Protein AF-A0A955B9D0-F1 (afdb_monomer_lite)

Sequence (164 aa):
MKESNNLQPKCGYHRLAAVRRRERVSLQCVAKRLGISVREAACQEDPSSNVSLSTIYEWQKVLDVPVSELLVEPNEALAESVQTRAQLVRVMKTAMLLRQRCRQSSVERLAENLFNDLVEIMPELAEVKSLPTHGNLRSKADVPRIISQQISSNWFGYEHEVLD

Radius of gyration: 28.39 Å; chains: 1; bounding box: 58×72×71 Å

Structure (mmCIF, N/CA/C/O backbone):
data_AF-A0A955B9D0-F1
#
_entry.id   AF-A0A955B9D0-F1
#
loop_
_atom_site.group_PDB
_atom_site.id
_atom_site.type_symbol
_atom_site.label_atom_id
_atom_site.label_alt_id
_atom_site.label_comp_id
_atom_site.label_asym_id
_atom_site.label_entity_id
_atom_site.label_seq_id
_atom_site.pdbx_PDB_ins_code
_atom_site.Cartn_x
_atom_site.Cartn_y
_atom_site.Cartn_z
_atom_site.occupancy
_atom_site.B_iso_or_equiv
_atom_site.auth_seq_id
_atom_site.auth_comp_id
_atom_site.auth_asym_id
_atom_site.auth_atom_id
_atom_site.pdbx_PDB_model_num
ATOM 1 N N . MET A 1 1 ? -3.700 32.867 10.046 1.00 43.44 1 MET A N 1
ATOM 2 C CA . MET A 1 1 ? -4.450 32.165 8.987 1.00 43.44 1 MET A CA 1
ATOM 3 C C . MET A 1 1 ? -3.668 32.277 7.683 1.00 43.44 1 MET A C 1
ATOM 5 O O . MET A 1 1 ? -3.895 33.229 6.956 1.00 43.44 1 MET A O 1
ATOM 9 N N . LYS A 1 2 ? -2.684 31.393 7.454 1.00 35.97 2 LYS A N 1
ATOM 10 C CA . LYS A 1 2 ? -2.033 31.142 6.153 1.00 35.97 2 LYS A CA 1
ATOM 11 C C . LYS A 1 2 ? -1.458 29.721 6.169 1.00 35.97 2 LYS A C 1
ATOM 13 O O . LYS A 1 2 ? -0.503 29.448 6.884 1.00 35.97 2 LYS A O 1
ATOM 18 N N . GLU A 1 3 ? -2.192 28.854 5.479 1.00 37.09 3 GLU A N 1
ATOM 19 C CA . GLU A 1 3 ? -1.811 27.623 4.777 1.00 37.09 3 GLU A CA 1
ATOM 20 C C . GLU A 1 3 ? -0.502 26.938 5.198 1.00 37.09 3 GLU A C 1
ATOM 22 O O . GLU A 1 3 ? 0.590 27.264 4.733 1.00 37.09 3 GLU A O 1
ATOM 27 N N . SER A 1 4 ? -0.645 25.883 6.003 1.00 39.72 4 SER A N 1
ATOM 28 C CA . SER A 1 4 ? 0.315 24.784 6.050 1.00 39.72 4 SER A CA 1
ATOM 29 C C . SER A 1 4 ? 0.310 24.095 4.686 1.00 39.72 4 SER A C 1
ATOM 31 O O . SER A 1 4 ? -0.559 23.277 4.389 1.00 39.72 4 SER A O 1
ATOM 33 N N . ASN A 1 5 ? 1.255 24.484 3.834 1.00 36.56 5 ASN A N 1
ATOM 34 C CA . ASN A 1 5 ? 1.503 23.881 2.534 1.00 36.56 5 ASN A CA 1
ATOM 35 C C . ASN A 1 5 ? 1.945 22.425 2.756 1.00 36.56 5 ASN A C 1
ATOM 37 O O . ASN A 1 5 ? 3.115 22.148 3.024 1.00 36.56 5 ASN A O 1
ATOM 41 N N . ASN A 1 6 ? 0.976 21.508 2.735 1.00 41.50 6 ASN A N 1
ATOM 42 C CA . ASN A 1 6 ? 1.185 20.069 2.782 1.00 41.50 6 ASN A CA 1
ATOM 43 C C . ASN A 1 6 ? 1.828 19.662 1.451 1.00 41.50 6 ASN A C 1
ATOM 45 O O . ASN A 1 6 ? 1.153 19.250 0.508 1.00 41.50 6 ASN A O 1
ATOM 49 N N . LEU A 1 7 ? 3.145 19.858 1.358 1.00 41.88 7 LEU A N 1
ATOM 50 C CA . LEU A 1 7 ? 3.994 19.255 0.343 1.00 41.88 7 LEU A CA 1
ATOM 51 C C . LEU A 1 7 ? 3.974 17.750 0.602 1.00 41.88 7 LEU A C 1
ATOM 53 O O . LEU A 1 7 ? 4.897 17.198 1.198 1.00 41.88 7 LEU A O 1
ATOM 57 N N . GLN A 1 8 ? 2.887 17.104 0.174 1.00 48.34 8 GLN A N 1
ATOM 58 C CA . GLN A 1 8 ? 2.836 15.667 -0.024 1.00 48.34 8 GLN A CA 1
ATOM 59 C C . GLN A 1 8 ? 4.140 15.307 -0.745 1.00 48.34 8 GLN A C 1
ATOM 61 O O . GLN A 1 8 ? 4.389 15.851 -1.832 1.00 48.34 8 GLN A O 1
ATOM 66 N N . PRO A 1 9 ? 5.025 14.488 -0.149 1.00 45.94 9 PRO A N 1
ATOM 67 C CA . PRO A 1 9 ? 6.203 14.044 -0.868 1.00 45.94 9 PRO A CA 1
ATOM 68 C C . PRO A 1 9 ? 5.687 13.422 -2.162 1.00 45.94 9 PRO A C 1
ATOM 70 O O . PRO A 1 9 ? 4.760 12.614 -2.112 1.00 45.94 9 PRO A O 1
ATOM 73 N N . LYS A 1 10 ? 6.211 13.856 -3.318 1.00 55.94 10 LYS A N 1
ATOM 74 C CA . LYS A 1 10 ? 5.894 13.264 -4.625 1.00 55.94 10 LYS A CA 1
ATOM 75 C C . LYS A 1 10 ? 6.310 11.792 -4.588 1.00 55.94 10 LYS A C 1
ATOM 77 O O . LYS A 1 10 ? 7.409 11.428 -4.992 1.00 55.94 10 LYS A O 1
ATOM 82 N N . CYS A 1 11 ? 5.440 10.963 -4.037 1.00 62.50 11 CYS A N 1
ATOM 83 C CA . CYS A 1 11 ? 5.502 9.526 -4.083 1.00 62.50 11 CYS A CA 1
ATOM 84 C C . CYS A 1 11 ? 5.173 9.169 -5.527 1.00 62.50 11 CYS A C 1
ATOM 86 O O . CYS A 1 11 ? 4.057 9.416 -5.980 1.00 62.50 11 CYS A O 1
ATOM 88 N N . GLY A 1 12 ? 6.155 8.670 -6.278 1.00 73.69 12 GLY A N 1
ATOM 89 C CA . GLY A 1 12 ? 5.867 8.077 -7.580 1.00 73.69 12 GLY A CA 1
ATOM 90 C C . GLY A 1 12 ? 4.806 6.981 -7.434 1.00 73.69 12 GLY A C 1
ATOM 91 O O . GLY A 1 12 ? 4.695 6.363 -6.377 1.00 73.69 12 GLY A O 1
ATOM 92 N N . TYR A 1 13 ? 4.020 6.740 -8.476 1.00 84.12 13 TYR A N 1
ATOM 93 C CA . TYR A 1 13 ? 2.981 5.707 -8.470 1.00 84.12 13 TYR A CA 1
ATOM 94 C C . TYR A 1 13 ? 3.577 4.295 -8.395 1.00 84.12 13 TYR A C 1
ATOM 96 O O . TYR A 1 13 ? 2.963 3.369 -7.867 1.00 84.12 13 TYR A O 1
ATOM 104 N N . HIS A 1 14 ? 4.792 4.125 -8.917 1.00 90.06 14 HIS A N 1
ATOM 105 C CA . HIS A 1 14 ? 5.468 2.839 -9.024 1.00 90.06 14 HIS A CA 1
ATOM 106 C C . HIS A 1 14 ? 6.992 2.985 -8.951 1.00 90.06 14 HIS A C 1
ATOM 108 O O . HIS A 1 14 ? 7.554 4.070 -9.113 1.00 90.06 14 HIS A O 1
ATOM 114 N N . ARG A 1 15 ? 7.685 1.860 -8.762 1.00 90.88 15 ARG A N 1
ATOM 115 C CA . ARG A 1 15 ? 9.150 1.786 -8.641 1.00 90.88 15 ARG A CA 1
ATOM 116 C C . ARG A 1 15 ? 9.808 0.835 -9.649 1.00 90.88 15 ARG A C 1
ATOM 118 O O . ARG A 1 15 ? 10.873 0.285 -9.374 1.00 90.88 15 ARG A O 1
ATOM 125 N N . LEU A 1 16 ? 9.212 0.700 -10.839 1.00 93.31 16 LEU A N 1
ATOM 126 C CA . LEU A 1 16 ? 9.680 -0.154 -11.946 1.00 93.31 16 LEU A CA 1
ATOM 127 C C . LEU A 1 16 ? 11.188 -0.024 -12.223 1.00 93.31 16 LEU A C 1
ATOM 129 O O . LEU A 1 16 ? 11.895 -1.030 -12.255 1.00 93.31 16 LEU A O 1
ATOM 133 N N . ALA A 1 17 ? 11.703 1.206 -12.322 1.00 92.62 17 ALA A N 1
ATOM 134 C CA . ALA A 1 17 ? 13.122 1.452 -12.583 1.00 92.62 17 ALA A CA 1
ATOM 135 C C . ALA A 1 17 ? 14.052 0.912 -11.487 1.00 92.62 17 ALA A C 1
ATOM 137 O O . ALA A 1 17 ? 15.130 0.387 -11.772 1.00 92.62 17 ALA A O 1
ATOM 138 N N . ALA A 1 18 ? 13.651 1.060 -10.223 1.00 90.75 18 ALA A N 1
ATOM 139 C CA . ALA A 1 18 ? 14.431 0.580 -9.089 1.00 90.75 18 ALA A CA 1
ATOM 140 C C . ALA A 1 18 ? 14.459 -0.953 -9.068 1.00 90.75 18 ALA A C 1
ATOM 142 O O . ALA A 1 18 ? 15.531 -1.543 -8.932 1.00 90.75 18 ALA A O 1
ATOM 143 N N . VAL A 1 19 ? 13.303 -1.585 -9.285 1.00 91.88 19 VAL A N 1
ATOM 144 C CA . VAL A 1 19 ? 13.173 -3.047 -9.291 1.00 91.88 19 VAL A CA 1
ATOM 145 C C . VAL A 1 19 ? 13.918 -3.661 -10.470 1.00 91.88 19 VAL A C 1
ATOM 147 O O . VAL A 1 19 ? 14.732 -4.554 -10.265 1.00 91.88 19 VAL A O 1
ATOM 150 N N . ARG A 1 20 ? 13.770 -3.127 -11.689 1.00 94.56 20 ARG A N 1
ATOM 151 C CA . ARG A 1 20 ? 14.517 -3.617 -12.857 1.00 94.56 20 ARG A CA 1
ATOM 152 C C . ARG A 1 20 ? 16.031 -3.603 -12.618 1.00 94.56 20 ARG A C 1
ATOM 154 O O . ARG A 1 20 ? 16.719 -4.564 -12.965 1.00 94.56 20 ARG A O 1
ATOM 161 N N . ARG A 1 21 ? 16.566 -2.509 -12.059 1.00 92.50 21 ARG A N 1
ATOM 162 C CA . ARG A 1 21 ? 18.005 -2.400 -11.753 1.00 92.50 21 ARG A CA 1
ATOM 163 C C . ARG A 1 21 ? 18.435 -3.418 -10.700 1.00 92.50 21 ARG A C 1
ATOM 165 O O . ARG A 1 21 ? 19.514 -3.986 -10.843 1.00 92.50 21 ARG A O 1
ATOM 172 N N . ARG A 1 22 ? 17.600 -3.661 -9.684 1.00 91.12 22 ARG A N 1
ATOM 173 C CA . ARG A 1 22 ? 17.843 -4.671 -8.646 1.00 91.12 22 ARG A CA 1
ATOM 174 C C . ARG A 1 22 ? 17.907 -6.082 -9.237 1.00 91.12 22 ARG A C 1
ATOM 176 O O . ARG A 1 22 ? 18.876 -6.784 -8.971 1.00 91.12 22 ARG A O 1
ATOM 183 N N . GLU A 1 23 ? 16.975 -6.421 -10.129 1.00 90.81 23 GLU A N 1
ATOM 184 C CA . GLU A 1 23 ? 16.953 -7.704 -10.856 1.00 90.81 23 GLU A CA 1
ATOM 185 C C . GLU A 1 23 ? 17.986 -7.785 -11.997 1.00 90.81 23 GLU A C 1
ATOM 187 O O . GLU A 1 23 ? 18.067 -8.779 -12.715 1.00 90.81 23 GLU A O 1
ATOM 192 N N . ARG A 1 24 ? 18.797 -6.733 -12.192 1.00 93.44 24 ARG A N 1
ATOM 193 C CA . ARG A 1 24 ? 19.860 -6.645 -13.211 1.00 93.44 24 ARG A CA 1
ATOM 194 C C . ARG A 1 24 ? 19.375 -6.883 -14.647 1.00 93.44 24 ARG A C 1
ATOM 196 O O . ARG A 1 24 ? 20.158 -7.257 -15.520 1.00 93.44 24 ARG A O 1
ATOM 203 N N . VAL A 1 25 ? 18.104 -6.601 -14.927 1.00 92.62 25 VAL A N 1
ATOM 2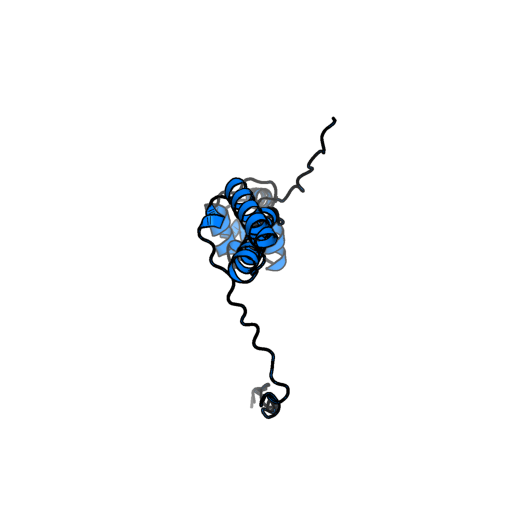04 C CA . VAL A 1 25 ? 17.538 -6.710 -16.277 1.00 92.62 25 VAL A CA 1
ATOM 205 C C . VAL A 1 25 ? 17.802 -5.410 -17.043 1.00 92.62 25 VAL A C 1
ATOM 207 O O . VAL A 1 25 ? 17.563 -4.303 -16.554 1.00 92.62 25 VAL A O 1
ATOM 210 N N . SER A 1 26 ? 18.320 -5.497 -18.269 1.00 95.38 26 SER A N 1
ATOM 211 C CA . SER A 1 26 ? 18.523 -4.300 -19.094 1.00 95.38 26 SER A CA 1
ATOM 212 C C . SER A 1 26 ? 17.190 -3.763 -19.622 1.00 95.38 26 SER A C 1
ATOM 214 O O . SER A 1 26 ? 16.258 -4.523 -19.888 1.00 95.38 26 SER A O 1
ATOM 216 N N . LEU A 1 27 ? 17.095 -2.447 -19.827 1.00 94.44 27 LEU A N 1
ATOM 217 C CA . LEU A 1 27 ? 15.881 -1.831 -20.373 1.00 94.44 27 LEU A CA 1
ATOM 218 C C . LEU A 1 27 ? 15.537 -2.377 -21.770 1.00 94.44 27 LEU A C 1
ATOM 220 O O . LEU A 1 27 ? 14.373 -2.566 -22.106 1.00 94.44 27 LEU A O 1
ATOM 224 N N . GLN A 1 28 ? 16.559 -2.705 -22.563 1.00 94.75 28 GLN A N 1
ATOM 225 C CA . GLN A 1 28 ? 16.399 -3.323 -23.877 1.00 94.75 28 GLN A CA 1
ATOM 226 C C . GLN A 1 28 ? 15.834 -4.750 -23.790 1.00 94.75 28 GLN A C 1
ATOM 228 O O . GLN A 1 28 ? 15.030 -5.139 -24.633 1.00 94.75 28 GLN A O 1
ATOM 233 N N . CYS A 1 29 ? 16.217 -5.520 -22.765 1.00 94.50 29 CYS A N 1
ATOM 234 C CA . CYS A 1 29 ? 15.646 -6.841 -22.504 1.00 94.50 29 CYS A CA 1
ATOM 235 C C . CYS A 1 29 ? 14.160 -6.733 -22.138 1.00 94.50 29 CYS A C 1
ATOM 237 O O . CYS A 1 29 ? 13.346 -7.475 -22.684 1.00 94.50 29 CYS A O 1
ATOM 239 N N . VAL A 1 30 ? 13.801 -5.764 -21.289 1.00 95.00 30 VAL A N 1
ATOM 240 C CA . VAL A 1 30 ? 12.401 -5.490 -20.937 1.00 95.00 30 VAL A CA 1
ATOM 241 C C . VAL A 1 30 ? 11.591 -5.104 -22.171 1.00 95.00 30 VAL A C 1
ATOM 243 O O . VAL A 1 30 ? 10.590 -5.750 -22.459 1.00 95.00 30 VAL A O 1
ATOM 246 N N . ALA A 1 31 ? 12.063 -4.127 -22.948 1.00 96.12 31 ALA A N 1
ATOM 247 C CA . ALA A 1 31 ? 11.400 -3.681 -24.171 1.00 96.12 31 ALA A CA 1
ATOM 248 C C . ALA A 1 31 ? 11.171 -4.842 -25.156 1.00 96.12 31 ALA A C 1
ATOM 250 O O . ALA A 1 31 ? 10.063 -5.033 -25.650 1.00 96.12 31 ALA A O 1
ATOM 251 N N . LYS A 1 32 ? 12.190 -5.690 -25.360 1.00 94.69 32 LYS A N 1
ATOM 252 C CA . LYS A 1 32 ? 12.091 -6.877 -26.218 1.00 94.69 32 LYS A CA 1
ATOM 253 C C . LYS A 1 32 ? 11.068 -7.894 -25.704 1.00 94.69 32 LYS A C 1
ATOM 255 O O . LYS A 1 32 ? 10.332 -8.452 -26.509 1.00 94.69 32 LYS A O 1
ATOM 260 N N . ARG A 1 33 ? 11.029 -8.156 -24.392 1.00 93.88 33 ARG A N 1
ATOM 261 C CA . ARG A 1 33 ? 10.096 -9.120 -23.779 1.00 93.88 33 ARG A CA 1
ATOM 262 C C . ARG A 1 33 ? 8.653 -8.609 -23.746 1.00 93.88 33 ARG A C 1
ATOM 264 O O . ARG A 1 33 ? 7.740 -9.412 -23.878 1.00 93.88 33 ARG A O 1
ATOM 271 N N . LEU A 1 34 ? 8.464 -7.299 -23.601 1.00 93.00 34 LEU A N 1
ATOM 272 C CA . LEU A 1 34 ? 7.156 -6.641 -23.654 1.00 93.00 34 LEU A CA 1
ATOM 273 C C . LEU A 1 34 ? 6.674 -6.372 -25.089 1.00 93.00 34 LEU A C 1
ATOM 275 O O . LEU A 1 34 ? 5.509 -6.054 -25.285 1.00 93.00 34 LEU A O 1
ATOM 279 N N . GLY A 1 35 ? 7.550 -6.481 -26.093 1.00 94.75 35 GLY A N 1
ATOM 280 C CA . GLY A 1 35 ? 7.209 -6.173 -27.485 1.00 94.75 35 GLY A CA 1
ATOM 281 C C . GLY A 1 35 ? 7.020 -4.677 -27.762 1.00 94.75 35 GLY A C 1
ATOM 282 O O . GLY A 1 35 ? 6.324 -4.322 -28.708 1.00 94.75 35 GLY A O 1
ATOM 283 N N . ILE A 1 36 ? 7.633 -3.809 -26.952 1.00 95.44 36 ILE A N 1
ATOM 284 C CA . ILE A 1 36 ? 7.539 -2.344 -27.058 1.00 95.44 36 ILE A CA 1
ATOM 285 C C . ILE A 1 36 ? 8.893 -1.726 -27.413 1.00 95.44 36 ILE A C 1
ATOM 287 O O . ILE A 1 36 ? 9.941 -2.377 -27.364 1.00 95.44 36 ILE A O 1
ATOM 291 N N . SER A 1 37 ? 8.900 -0.441 -27.752 1.00 96.69 37 SER A N 1
ATOM 292 C CA . SER A 1 37 ? 10.146 0.288 -27.980 1.00 96.69 37 SER A CA 1
ATOM 293 C C . SER A 1 37 ? 10.896 0.564 -26.670 1.00 96.69 37 SER A C 1
ATOM 295 O O . SER A 1 37 ? 10.315 0.727 -25.596 1.00 96.69 37 SER A O 1
ATOM 297 N N . VAL A 1 38 ? 12.225 0.696 -26.755 1.00 95.06 38 VAL A N 1
ATOM 298 C CA . VAL A 1 38 ? 13.065 1.071 -25.599 1.00 95.06 38 VAL A CA 1
ATOM 299 C C . VAL A 1 38 ? 12.660 2.434 -25.030 1.00 95.06 38 VAL A C 1
ATOM 301 O O . VAL A 1 38 ? 12.742 2.652 -23.824 1.00 95.06 38 VAL A O 1
ATOM 304 N N . ARG A 1 39 ? 12.187 3.344 -25.889 1.00 95.81 39 ARG A N 1
ATOM 305 C CA . ARG A 1 39 ? 11.695 4.661 -25.482 1.00 95.81 39 ARG A CA 1
ATOM 306 C C . ARG A 1 39 ? 10.403 4.555 -24.673 1.00 95.81 39 ARG A C 1
ATOM 308 O O . ARG A 1 39 ? 10.300 5.208 -23.645 1.00 95.81 39 ARG A O 1
ATOM 315 N N . GLU A 1 40 ? 9.454 3.724 -25.096 1.00 94.06 40 GLU A N 1
ATOM 316 C CA . GLU A 1 40 ? 8.220 3.478 -24.335 1.00 94.06 40 GLU A CA 1
ATOM 317 C C . GLU A 1 40 ? 8.517 2.814 -22.992 1.00 94.06 40 GLU A C 1
ATOM 319 O O . GLU A 1 40 ? 7.990 3.254 -21.974 1.00 94.06 40 GLU A O 1
ATOM 324 N N . ALA A 1 41 ? 9.424 1.833 -22.963 1.00 94.06 41 ALA A N 1
ATOM 325 C CA . ALA A 1 41 ? 9.878 1.234 -21.711 1.00 94.06 41 ALA A CA 1
ATOM 326 C C . ALA A 1 41 ? 10.497 2.292 -20.777 1.00 94.06 41 ALA A C 1
ATOM 328 O O . ALA A 1 41 ? 10.184 2.312 -19.591 1.00 94.06 41 ALA A O 1
ATOM 329 N N . ALA A 1 42 ? 11.312 3.216 -21.304 1.00 94.12 42 ALA A N 1
ATOM 330 C CA . ALA A 1 42 ? 11.871 4.328 -20.530 1.00 94.12 42 ALA A CA 1
ATOM 331 C C . ALA A 1 42 ? 10.789 5.285 -19.997 1.00 94.12 42 ALA A C 1
ATOM 333 O O . ALA A 1 42 ? 10.882 5.743 -18.862 1.00 94.12 42 ALA A O 1
ATOM 334 N N . CYS A 1 43 ? 9.753 5.574 -20.790 1.00 94.19 43 CYS A N 1
ATOM 335 C CA . CYS A 1 43 ? 8.618 6.391 -20.356 1.00 94.19 43 CYS A CA 1
ATOM 336 C C . CYS A 1 43 ? 7.780 5.704 -19.269 1.00 94.19 43 CYS A C 1
ATOM 338 O O . CYS A 1 43 ? 7.227 6.385 -18.411 1.00 94.19 43 CYS A O 1
ATOM 340 N N . GLN A 1 44 ? 7.685 4.374 -19.291 1.00 93.50 44 GLN A N 1
ATOM 341 C CA . GLN A 1 44 ? 7.033 3.598 -18.233 1.00 93.50 44 GLN A CA 1
ATOM 342 C C . GLN A 1 44 ? 7.892 3.522 -16.962 1.00 93.50 44 GLN A C 1
ATOM 344 O O . GLN A 1 44 ? 7.349 3.384 -15.877 1.00 93.50 44 GLN A O 1
ATOM 349 N N . GLU A 1 45 ? 9.222 3.630 -17.056 1.00 92.25 45 GLU A N 1
ATOM 350 C CA . GLU A 1 45 ? 10.106 3.630 -15.880 1.00 92.25 45 GLU A CA 1
ATOM 351 C C . GLU A 1 45 ? 9.976 4.877 -15.001 1.00 92.25 45 GLU A C 1
ATOM 353 O O . GLU A 1 45 ? 10.301 4.801 -13.813 1.00 92.25 45 GLU A O 1
ATOM 358 N N . ASP A 1 46 ? 9.542 6.007 -15.568 1.00 91.00 46 ASP A N 1
ATOM 359 C CA . ASP A 1 46 ? 9.371 7.261 -14.836 1.00 91.00 46 ASP A CA 1
ATOM 360 C C . ASP A 1 46 ? 8.332 7.072 -13.719 1.00 91.00 46 ASP A C 1
ATOM 362 O O . ASP A 1 46 ? 7.162 6.857 -14.023 1.00 91.00 46 ASP A O 1
ATOM 366 N N . PRO A 1 47 ? 8.714 7.179 -12.431 1.00 86.69 47 PRO A N 1
ATOM 367 C CA . PRO A 1 47 ? 7.806 6.966 -11.304 1.00 86.69 47 PRO A CA 1
ATOM 368 C C . PRO A 1 47 ? 6.557 7.857 -11.314 1.00 86.69 47 PRO A C 1
ATOM 370 O O . PRO A 1 47 ? 5.584 7.544 -10.634 1.00 86.69 47 PRO A O 1
ATOM 373 N N . SER A 1 48 ? 6.593 8.987 -12.024 1.00 86.19 48 SER A N 1
ATOM 374 C CA . SER A 1 48 ? 5.462 9.913 -12.154 1.00 86.19 48 SER A CA 1
ATOM 375 C C . SER A 1 48 ? 4.557 9.623 -13.356 1.00 86.19 48 SER A C 1
ATOM 377 O O . SER A 1 48 ? 3.481 10.213 -13.474 1.00 86.19 48 SER A O 1
ATOM 379 N N . SER A 1 49 ? 4.977 8.708 -14.230 1.00 88.12 49 SER A N 1
ATOM 380 C CA . SER A 1 49 ? 4.220 8.272 -15.394 1.00 88.12 49 SER A CA 1
ATOM 381 C C . SER A 1 49 ? 2.995 7.473 -14.975 1.00 88.12 49 SER A C 1
ATOM 383 O O . SER A 1 49 ? 3.012 6.702 -14.015 1.00 88.12 49 SER A O 1
ATOM 385 N N . ASN A 1 50 ? 1.903 7.667 -15.706 1.00 86.94 50 ASN A N 1
ATOM 386 C CA . ASN A 1 50 ? 0.671 6.940 -15.460 1.00 86.94 50 ASN A CA 1
ATOM 387 C C . ASN A 1 50 ? 0.715 5.639 -16.268 1.00 86.94 50 ASN A C 1
ATOM 389 O O . ASN A 1 50 ? 0.521 5.641 -17.484 1.00 86.94 50 ASN A O 1
ATOM 393 N N . VAL A 1 51 ? 1.015 4.532 -15.592 1.00 90.81 51 VAL A N 1
ATOM 394 C CA . VAL A 1 51 ? 1.113 3.202 -16.201 1.00 90.81 51 VAL A CA 1
ATOM 395 C C . VAL A 1 51 ? -0.134 2.396 -15.848 1.00 90.81 51 VAL A C 1
ATOM 397 O O . VAL A 1 51 ? -0.572 2.378 -14.699 1.00 90.81 51 VAL A O 1
ATOM 400 N N . SER A 1 52 ? -0.727 1.725 -16.840 1.00 92.88 52 SER A N 1
ATOM 401 C CA . SER A 1 52 ? -1.914 0.898 -16.604 1.00 92.88 52 SER A CA 1
ATOM 402 C C . SER A 1 52 ? -1.588 -0.294 -15.698 1.00 92.88 52 SER A C 1
ATOM 404 O O . SER A 1 52 ? -0.485 -0.843 -15.750 1.00 92.88 52 SER A O 1
ATOM 406 N N . LEU A 1 53 ? -2.562 -0.752 -14.909 1.00 91.38 53 LEU A N 1
ATOM 407 C CA . LEU A 1 53 ? -2.375 -1.922 -14.048 1.00 91.38 53 LEU A CA 1
ATOM 408 C C . LEU A 1 53 ? -1.996 -3.172 -14.862 1.00 91.38 53 LEU A C 1
ATOM 410 O O . LEU A 1 53 ? -1.121 -3.929 -14.453 1.00 91.38 53 LEU A O 1
ATOM 414 N N . SER A 1 54 ? -2.604 -3.358 -16.039 1.00 94.69 54 SER A N 1
ATOM 415 C CA . SER A 1 54 ? -2.271 -4.449 -16.964 1.00 94.69 54 SER A CA 1
ATOM 416 C C . SER A 1 54 ? -0.793 -4.428 -17.349 1.00 94.69 54 SER A C 1
ATOM 418 O O . SER A 1 54 ? -0.126 -5.455 -17.280 1.00 94.69 54 SER A O 1
ATOM 420 N N . THR A 1 55 ? -0.256 -3.245 -17.656 1.00 93.88 55 THR A N 1
ATOM 421 C CA . THR A 1 55 ? 1.168 -3.065 -17.957 1.00 93.88 55 THR A CA 1
ATOM 422 C C . THR A 1 55 ? 2.036 -3.404 -16.745 1.00 93.88 55 THR A C 1
ATOM 424 O O . THR A 1 55 ? 3.040 -4.089 -16.895 1.00 93.88 55 THR A O 1
ATOM 427 N N . ILE A 1 56 ? 1.644 -3.022 -15.525 1.00 94.31 56 ILE A N 1
ATOM 428 C CA . ILE A 1 56 ? 2.385 -3.412 -14.311 1.00 94.31 56 ILE A CA 1
ATOM 429 C C . ILE 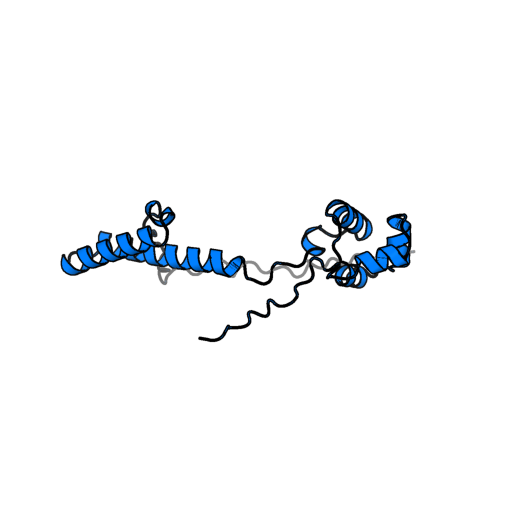A 1 56 ? 2.442 -4.945 -14.163 1.00 94.31 56 ILE A C 1
ATOM 431 O O . ILE A 1 56 ? 3.499 -5.485 -13.841 1.00 94.31 56 ILE A O 1
ATOM 435 N N . TYR A 1 57 ? 1.357 -5.665 -14.464 1.00 94.12 57 TYR A N 1
ATOM 436 C CA . TYR A 1 57 ? 1.354 -7.135 -14.480 1.00 94.12 57 TYR A CA 1
ATOM 437 C C . TYR A 1 57 ? 2.225 -7.737 -15.593 1.00 94.12 57 TYR A C 1
ATOM 439 O O . TYR A 1 57 ? 2.772 -8.828 -15.435 1.00 94.12 57 TYR A O 1
ATOM 447 N N . GLU A 1 58 ? 2.385 -7.061 -16.727 1.00 95.06 58 GLU A N 1
ATOM 448 C CA . GLU A 1 58 ? 3.324 -7.495 -17.766 1.00 95.06 58 GLU A CA 1
ATOM 449 C C . GLU A 1 58 ? 4.776 -7.306 -17.312 1.00 95.06 58 GLU A C 1
ATOM 451 O O . GLU A 1 58 ? 5.585 -8.226 -17.435 1.00 95.06 58 GLU A O 1
ATOM 456 N N . TRP A 1 59 ? 5.092 -6.163 -16.695 1.00 95.19 59 TRP A N 1
ATOM 457 C CA . TRP A 1 59 ? 6.391 -5.922 -16.060 1.00 95.19 59 TRP A CA 1
ATOM 458 C C . TRP A 1 59 ? 6.696 -6.950 -14.973 1.00 95.19 59 TRP A C 1
ATOM 460 O O . TRP A 1 59 ? 7.826 -7.429 -14.889 1.00 95.19 59 TRP A O 1
ATOM 470 N N . GLN A 1 60 ? 5.687 -7.339 -14.192 1.00 94.50 60 GLN A N 1
ATOM 471 C CA . GLN A 1 60 ? 5.790 -8.398 -13.195 1.00 94.50 60 GLN A CA 1
ATOM 472 C C . GLN A 1 60 ? 6.300 -9.702 -13.815 1.00 94.50 60 GLN A C 1
ATOM 474 O O . GLN A 1 60 ? 7.271 -10.273 -13.330 1.00 94.50 60 GLN A O 1
ATOM 479 N N . LYS A 1 61 ? 5.685 -10.151 -14.915 1.00 92.56 61 LYS A N 1
ATOM 480 C CA . LYS A 1 61 ? 6.082 -11.384 -15.615 1.00 92.56 61 LYS A CA 1
ATOM 481 C C . LYS A 1 61 ? 7.485 -11.285 -16.208 1.00 92.56 61 LYS A C 1
ATOM 483 O O . LYS A 1 61 ? 8.208 -12.272 -16.257 1.00 92.56 61 LYS A O 1
ATOM 488 N N . VAL A 1 62 ? 7.864 -10.103 -16.691 1.00 93.50 62 VAL A N 1
ATOM 489 C CA . VAL A 1 62 ? 9.174 -9.876 -17.316 1.00 93.50 62 VAL A CA 1
ATOM 490 C C . VAL A 1 62 ? 10.311 -9.854 -16.298 1.00 93.50 62 VAL A C 1
ATOM 492 O O . VAL A 1 62 ? 11.410 -10.317 -16.623 1.00 93.50 62 VAL A O 1
ATOM 495 N N . LEU A 1 63 ? 10.051 -9.298 -15.114 1.00 91.88 63 LEU A N 1
ATOM 496 C CA . LEU A 1 63 ? 11.010 -9.165 -14.018 1.00 91.88 63 LEU A CA 1
ATOM 497 C C . LEU A 1 63 ? 10.976 -10.340 -13.032 1.00 91.88 63 LEU A C 1
ATOM 499 O O . LEU A 1 63 ? 11.909 -10.462 -12.252 1.00 91.88 63 LEU A O 1
ATOM 503 N N . ASP A 1 64 ? 9.945 -11.185 -13.091 1.00 91.19 64 ASP A N 1
ATOM 504 C CA . ASP A 1 64 ? 9.730 -12.336 -12.204 1.00 91.19 64 ASP A CA 1
ATOM 505 C C . ASP A 1 64 ? 9.728 -11.965 -10.709 1.00 91.19 64 ASP A C 1
ATOM 507 O O . ASP A 1 64 ? 10.361 -12.589 -9.864 1.00 91.19 64 ASP A O 1
ATOM 511 N N . VAL A 1 65 ? 9.007 -10.892 -10.382 1.00 89.81 65 VAL A N 1
ATOM 512 C CA . VAL A 1 65 ? 8.851 -10.371 -9.012 1.00 89.81 65 VAL A CA 1
ATOM 513 C C . VAL A 1 65 ? 7.375 -10.347 -8.627 1.00 89.81 65 VAL A C 1
ATOM 515 O O . VAL A 1 65 ? 6.518 -10.351 -9.506 1.00 89.81 65 VAL A O 1
ATOM 518 N N . PRO A 1 66 ? 7.000 -10.293 -7.344 1.00 87.25 66 PRO A N 1
ATOM 519 C CA . PRO A 1 66 ? 5.609 -10.052 -6.971 1.00 87.25 66 PRO A CA 1
ATOM 520 C C . PRO A 1 66 ? 5.169 -8.622 -7.335 1.00 87.25 66 PRO A C 1
ATOM 522 O O . PRO A 1 66 ? 5.935 -7.665 -7.229 1.00 87.25 66 PRO A O 1
ATOM 525 N N . VAL A 1 67 ? 3.901 -8.451 -7.732 1.00 87.50 67 VAL A N 1
ATOM 526 C CA . VAL A 1 67 ? 3.352 -7.148 -8.169 1.00 87.50 67 VAL A CA 1
ATOM 527 C C . VAL A 1 67 ? 3.444 -6.064 -7.088 1.00 87.50 67 VAL A C 1
ATOM 529 O O . VAL A 1 67 ? 3.660 -4.894 -7.401 1.00 87.50 67 VAL A O 1
ATOM 532 N N . SER A 1 68 ? 3.349 -6.453 -5.814 1.00 85.88 68 SER A N 1
ATOM 533 C CA . SER A 1 68 ? 3.514 -5.559 -4.664 1.00 85.88 68 SER A CA 1
ATOM 534 C C . SER A 1 68 ? 4.878 -4.880 -4.648 1.00 85.88 68 SER A C 1
ATOM 536 O O . SER A 1 68 ? 4.993 -3.746 -4.196 1.00 85.88 68 SER A O 1
ATOM 538 N N . GLU A 1 69 ? 5.911 -5.530 -5.186 1.00 84.75 69 GLU A N 1
ATOM 539 C CA . GLU A 1 69 ? 7.242 -4.951 -5.238 1.00 84.75 69 GLU A CA 1
ATOM 540 C C . GLU A 1 69 ? 7.407 -3.905 -6.336 1.00 84.75 69 GLU A C 1
ATOM 542 O O . GLU A 1 69 ? 8.333 -3.105 -6.253 1.00 84.75 69 GLU A O 1
ATOM 547 N N . LEU A 1 70 ? 6.534 -3.877 -7.340 1.00 88.06 70 LEU A N 1
ATOM 548 C CA . LEU A 1 70 ? 6.565 -2.874 -8.407 1.00 88.06 70 LEU A CA 1
ATOM 549 C C . LEU A 1 70 ? 5.870 -1.571 -8.007 1.00 88.06 70 LEU A C 1
ATOM 551 O O . LEU A 1 70 ? 6.146 -0.522 -8.593 1.00 88.06 70 LEU A O 1
ATOM 555 N N . LEU A 1 71 ? 4.994 -1.631 -7.008 1.00 89.31 71 LEU A N 1
ATOM 556 C CA . LEU A 1 71 ? 4.241 -0.496 -6.496 1.00 89.31 71 LEU A CA 1
ATOM 557 C C . LEU A 1 71 ? 5.034 0.224 -5.403 1.00 89.31 71 LEU A C 1
ATOM 559 O O . LEU A 1 71 ? 5.853 -0.375 -4.702 1.00 89.31 71 LEU A O 1
ATOM 563 N N . VAL A 1 72 ? 4.816 1.533 -5.273 1.00 82.31 72 VAL A N 1
ATOM 564 C CA . VAL A 1 72 ? 5.323 2.255 -4.105 1.00 82.31 72 VAL A CA 1
ATOM 565 C C . VAL A 1 72 ? 4.373 1.985 -2.951 1.00 82.31 72 VAL A C 1
ATOM 567 O O . VAL A 1 72 ? 3.162 2.165 -3.078 1.00 82.31 72 VAL A O 1
ATOM 570 N N . GLU A 1 73 ? 4.919 1.518 -1.831 1.00 66.81 73 GLU A N 1
ATOM 571 C CA . GLU A 1 73 ? 4.140 1.412 -0.605 1.00 66.81 73 GLU A CA 1
ATOM 572 C C . GLU A 1 73 ? 3.675 2.819 -0.221 1.00 66.81 73 GLU A C 1
ATOM 574 O O . GLU A 1 73 ? 4.502 3.736 -0.178 1.00 66.81 73 GLU A O 1
ATOM 579 N N . PRO A 1 74 ? 2.367 3.026 0.011 1.00 59.56 74 PRO A N 1
ATOM 580 C CA . PRO A 1 74 ? 1.877 4.323 0.432 1.00 59.56 74 PRO A CA 1
ATOM 581 C C . PRO A 1 74 ? 2.636 4.705 1.697 1.00 59.56 74 PRO A C 1
ATOM 583 O O . PRO A 1 74 ? 2.610 3.974 2.686 1.00 59.56 74 PRO A O 1
ATOM 586 N N . ASN A 1 75 ? 3.347 5.828 1.621 1.00 54.75 75 ASN A N 1
ATOM 587 C CA . ASN A 1 75 ? 4.188 6.342 2.688 1.00 54.75 75 ASN A CA 1
ATOM 588 C C . ASN A 1 75 ? 3.284 6.693 3.879 1.00 54.75 75 ASN A C 1
ATOM 590 O O . ASN A 1 75 ? 2.730 7.784 3.909 1.00 54.75 75 ASN A O 1
ATOM 594 N N . GLU A 1 76 ? 3.036 5.718 4.759 1.00 49.44 76 GLU A N 1
ATOM 595 C CA . GLU A 1 76 ? 2.397 5.765 6.087 1.00 49.44 76 GLU A CA 1
ATOM 596 C C . GLU A 1 76 ? 1.056 6.522 6.250 1.00 49.44 76 GLU A C 1
ATOM 598 O O . GLU A 1 76 ? 0.443 6.454 7.311 1.00 49.44 76 GLU A O 1
ATOM 603 N N . ALA A 1 77 ? 0.497 7.159 5.221 1.00 48.53 77 ALA A N 1
ATOM 604 C CA . ALA A 1 77 ? -0.712 7.977 5.341 1.00 48.53 77 ALA A CA 1
ATOM 605 C C . ALA A 1 77 ? -1.981 7.135 5.575 1.00 48.53 77 ALA A C 1
ATOM 607 O O . ALA A 1 77 ? -2.925 7.579 6.223 1.00 48.53 77 ALA A O 1
ATOM 608 N N . LEU A 1 78 ? -1.992 5.872 5.128 1.00 50.41 78 LEU A N 1
ATOM 609 C CA . LEU A 1 78 ? -3.018 4.910 5.551 1.00 50.41 78 LEU A CA 1
ATOM 610 C C . LEU A 1 78 ? -2.795 4.451 7.002 1.00 50.41 78 LEU A C 1
ATOM 612 O O . LEU A 1 78 ? -3.769 4.181 7.710 1.00 50.41 78 LEU A O 1
ATOM 616 N N . ALA A 1 79 ? -1.540 4.413 7.466 1.00 55.66 79 ALA A N 1
ATOM 617 C CA . ALA A 1 79 ? -1.204 4.048 8.837 1.00 55.66 79 ALA A CA 1
ATOM 618 C C . ALA A 1 79 ? -1.718 5.086 9.837 1.00 55.66 79 ALA A C 1
ATOM 620 O O . ALA A 1 79 ? -2.153 4.677 10.902 1.00 55.66 79 ALA A O 1
ATOM 621 N N . GLU A 1 80 ? -1.773 6.379 9.504 1.00 55.53 80 GLU A N 1
ATOM 622 C CA . GLU A 1 80 ? -2.311 7.402 10.414 1.00 55.53 80 GLU A CA 1
ATOM 623 C C . GLU A 1 80 ? -3.787 7.139 10.763 1.00 55.53 80 GLU A C 1
ATOM 625 O O . GLU A 1 80 ? -4.153 7.128 11.940 1.00 55.53 80 GLU A O 1
ATOM 630 N N . SER A 1 81 ? -4.628 6.806 9.776 1.00 66.62 81 SER A N 1
ATOM 631 C CA . SER A 1 81 ? -6.048 6.488 10.010 1.00 66.62 81 SER A CA 1
ATOM 632 C C . SER A 1 81 ? -6.240 5.195 10.822 1.00 66.62 81 SER A C 1
ATOM 634 O O . SER A 1 81 ? -7.024 5.152 11.773 1.00 66.62 81 SER A O 1
ATOM 636 N N . VAL A 1 82 ? -5.462 4.151 10.516 1.00 72.75 82 VAL A N 1
ATOM 637 C CA . VAL A 1 82 ? -5.505 2.858 11.218 1.00 72.75 82 VAL A CA 1
ATOM 638 C C . VAL A 1 82 ? -4.924 2.973 12.630 1.00 72.75 82 VAL A C 1
ATOM 640 O O . VAL A 1 82 ? -5.460 2.393 13.575 1.00 72.75 82 VAL A O 1
ATOM 643 N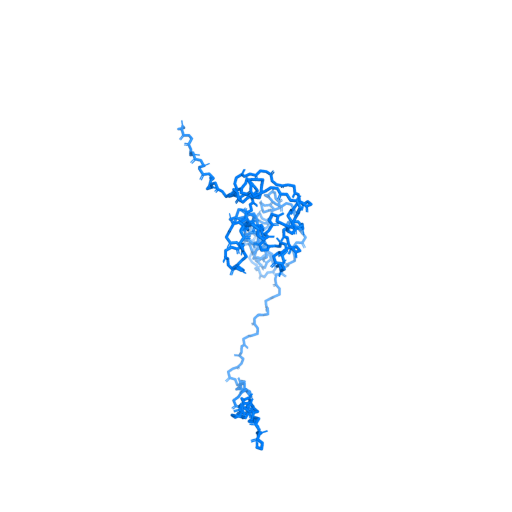 N . GLN A 1 83 ? -3.849 3.738 12.802 1.00 70.25 83 GLN A N 1
ATOM 644 C CA . GLN A 1 83 ? -3.184 3.976 14.079 1.00 70.25 83 GLN A CA 1
ATOM 645 C C . GLN A 1 83 ? -4.058 4.829 14.994 1.00 70.25 83 GLN A C 1
ATOM 647 O O . GLN A 1 83 ? -4.217 4.468 16.161 1.00 70.25 83 GLN A O 1
ATOM 652 N N . THR A 1 84 ? -4.670 5.890 14.468 1.00 80.19 84 THR A N 1
ATOM 653 C CA . THR A 1 84 ? -5.642 6.724 15.191 1.00 80.19 84 THR A CA 1
ATOM 654 C C . THR A 1 84 ? -6.822 5.878 15.651 1.00 80.19 84 THR A C 1
ATOM 656 O O . THR A 1 84 ? -7.143 5.843 16.839 1.00 80.19 84 THR A O 1
ATOM 659 N N . ARG A 1 85 ? -7.393 5.067 14.755 1.00 83.00 85 ARG A N 1
ATOM 660 C CA . ARG A 1 85 ? -8.458 4.125 15.107 1.00 83.00 85 ARG A CA 1
ATOM 661 C C . ARG A 1 85 ? -8.014 3.124 16.177 1.00 83.00 85 ARG A C 1
ATOM 663 O O . ARG A 1 85 ? -8.735 2.887 17.144 1.00 83.00 85 ARG A O 1
ATOM 670 N N . ALA A 1 86 ? -6.811 2.563 16.069 1.00 84.12 86 ALA A N 1
ATOM 671 C CA . ALA A 1 86 ? -6.275 1.640 17.068 1.00 84.12 86 ALA A CA 1
ATOM 672 C C . ALA A 1 86 ? -6.036 2.311 18.435 1.00 84.12 86 ALA A C 1
ATOM 674 O O . ALA A 1 86 ? -6.228 1.668 19.470 1.00 84.12 86 ALA A O 1
ATOM 675 N N . GLN A 1 87 ? -5.618 3.581 18.459 1.00 85.56 87 GLN A N 1
ATOM 676 C CA . GLN A 1 87 ? -5.494 4.381 19.680 1.00 85.56 87 GLN A CA 1
ATOM 677 C C . GLN A 1 87 ? -6.863 4.583 20.332 1.00 85.56 87 GLN A C 1
ATOM 679 O O . GLN A 1 87 ? -7.022 4.240 21.503 1.00 85.56 87 GLN A O 1
ATOM 684 N N . LEU A 1 88 ? -7.862 5.025 19.567 1.00 90.62 88 LEU A N 1
ATOM 685 C CA . LEU A 1 88 ? -9.227 5.220 20.057 1.00 90.62 88 LEU A CA 1
ATOM 686 C C . LEU A 1 88 ? -9.836 3.922 20.608 1.00 90.62 88 LEU A C 1
ATOM 688 O O . LEU A 1 88 ? -10.409 3.922 21.696 1.00 90.62 88 LEU A O 1
ATOM 692 N N . VAL A 1 89 ? -9.610 2.780 19.948 1.00 89.75 89 VAL A N 1
ATOM 693 C CA . VAL A 1 89 ? -10.027 1.458 20.455 1.00 89.75 89 VAL A CA 1
ATOM 694 C C . VAL A 1 89 ? -9.373 1.127 21.803 1.00 89.75 89 VAL A C 1
ATOM 696 O O . VAL A 1 89 ? -10.021 0.549 22.678 1.00 89.75 89 VAL A O 1
ATOM 699 N N . ARG A 1 90 ? -8.095 1.473 22.014 1.00 87.50 90 ARG A N 1
ATOM 700 C CA . ARG A 1 90 ? -7.424 1.264 23.312 1.00 87.50 90 ARG A CA 1
ATOM 701 C C . ARG A 1 90 ? -8.008 2.154 24.409 1.00 87.50 90 ARG A C 1
ATOM 703 O O . ARG A 1 90 ? -8.198 1.675 25.530 1.00 87.50 90 ARG A O 1
ATOM 710 N N . VAL A 1 91 ? -8.314 3.413 24.093 1.00 90.75 91 VAL A N 1
ATOM 711 C CA . VAL A 1 91 ? -8.952 4.335 25.045 1.00 90.75 91 VAL A CA 1
ATOM 712 C C . VAL A 1 91 ? -10.355 3.833 25.402 1.00 90.75 91 VAL A C 1
ATOM 714 O O . VAL A 1 91 ? -10.647 3.691 26.586 1.00 90.75 91 VAL A O 1
ATOM 717 N N . MET A 1 92 ? -11.162 3.422 24.416 1.00 91.62 92 MET A N 1
ATOM 718 C CA . MET A 1 92 ? -12.491 2.828 24.630 1.00 91.62 92 MET A CA 1
ATOM 719 C C . MET A 1 92 ? -12.433 1.609 25.559 1.00 91.62 92 MET A C 1
ATOM 721 O O . MET A 1 92 ? -13.147 1.530 26.557 1.00 91.62 92 MET A O 1
ATOM 725 N N . LYS A 1 93 ? -11.502 0.681 25.309 1.00 87.19 93 LYS A N 1
ATOM 726 C CA . LYS A 1 93 ? -11.299 -0.492 26.178 1.00 87.19 93 LYS A CA 1
ATOM 727 C C . LYS A 1 93 ? -10.967 -0.104 27.618 1.00 87.19 93 LYS A C 1
ATOM 729 O O . LYS A 1 93 ? -11.417 -0.774 28.545 1.00 87.19 93 LYS A O 1
ATOM 734 N N . THR A 1 94 ? -10.190 0.960 27.804 1.00 88.19 94 THR A N 1
ATOM 735 C CA . THR A 1 94 ? -9.848 1.485 29.132 1.00 88.19 94 THR A CA 1
ATOM 736 C C . THR A 1 94 ? -11.068 2.106 29.812 1.00 88.19 94 THR A C 1
ATOM 738 O O . THR A 1 94 ? -11.321 1.815 30.979 1.00 88.19 94 THR A O 1
ATOM 741 N N . ALA A 1 95 ? -11.871 2.878 29.076 1.00 89.69 95 ALA A N 1
ATOM 742 C CA . ALA A 1 95 ? -13.125 3.459 29.554 1.00 89.69 95 ALA A CA 1
ATOM 743 C C . ALA A 1 95 ? -14.094 2.381 30.061 1.00 89.69 95 ALA A C 1
ATOM 745 O O . ALA A 1 95 ? -14.594 2.452 31.183 1.00 89.69 95 ALA A O 1
ATOM 746 N N . MET A 1 96 ? -14.276 1.316 29.276 1.00 87.38 96 MET A N 1
ATOM 747 C CA . MET A 1 96 ? -15.117 0.184 29.662 1.00 87.38 96 MET A CA 1
ATOM 748 C C . MET A 1 96 ? -14.601 -0.538 30.908 1.00 87.38 96 MET A C 1
ATOM 750 O O . MET A 1 96 ? -15.395 -0.973 31.740 1.00 87.38 96 MET A O 1
ATOM 754 N N . LEU A 1 97 ? -13.280 -0.680 31.053 1.00 87.50 97 LEU A N 1
ATOM 755 C CA . LEU A 1 97 ? -12.686 -1.275 32.251 1.00 87.50 97 LEU A CA 1
ATOM 756 C C . LEU A 1 97 ? -12.936 -0.414 33.495 1.00 87.50 97 LEU A C 1
ATOM 758 O O . LEU A 1 97 ? -13.248 -0.970 34.548 1.00 87.50 97 LEU A O 1
ATOM 762 N N . LEU A 1 98 ? -12.831 0.915 33.378 1.00 87.38 98 LEU A N 1
ATOM 763 C CA . LEU A 1 98 ? -13.149 1.847 34.465 1.00 87.38 98 LEU A CA 1
ATOM 764 C C . LEU A 1 98 ? -14.619 1.727 34.869 1.00 87.38 98 LEU A C 1
ATOM 766 O O . LEU A 1 98 ? -14.905 1.521 36.047 1.00 87.38 98 LEU A O 1
ATOM 770 N N . ARG A 1 99 ? -15.533 1.732 33.893 1.00 84.88 99 ARG A N 1
ATOM 771 C CA . ARG A 1 99 ? -16.968 1.516 34.124 1.00 84.88 99 ARG A CA 1
ATOM 772 C C . ARG A 1 99 ? -17.255 0.183 34.827 1.00 84.88 99 ARG A C 1
ATOM 774 O O . ARG A 1 99 ? -18.079 0.130 35.727 1.00 84.88 99 ARG A O 1
ATOM 781 N N . GLN A 1 100 ? -16.568 -0.898 34.446 1.00 84.25 100 GLN A N 1
ATOM 782 C CA . GLN A 1 100 ? -16.797 -2.232 35.019 1.00 84.25 100 GLN A CA 1
ATOM 783 C C . GLN A 1 100 ? -16.212 -2.424 36.427 1.00 84.25 100 GLN A C 1
ATOM 785 O O . GLN A 1 100 ? -16.732 -3.236 37.191 1.00 84.25 100 GLN A O 1
ATOM 790 N N . ARG A 1 101 ? -15.095 -1.764 36.765 1.00 83.69 101 ARG A N 1
ATOM 791 C CA . ARG A 1 101 ? -14.326 -2.069 37.990 1.00 83.69 101 ARG A CA 1
ATOM 792 C C . ARG A 1 101 ? -14.417 -1.011 39.079 1.00 83.69 101 ARG A C 1
ATOM 794 O O . ARG A 1 101 ? -14.189 -1.336 40.247 1.00 83.69 101 ARG A O 1
ATOM 801 N N . CYS A 1 102 ? -14.705 0.237 38.737 1.00 86.62 102 CYS A N 1
ATOM 802 C CA . CYS A 1 102 ? -14.738 1.309 39.721 1.00 86.62 102 CYS A CA 1
ATOM 803 C C . CYS A 1 102 ? -16.057 1.279 40.502 1.00 86.62 102 CYS A C 1
ATOM 805 O O . CYS A 1 102 ? -17.134 1.352 39.930 1.00 86.62 102 CYS A O 1
ATOM 807 N N . ARG A 1 103 ? -15.968 1.205 41.836 1.00 84.62 103 ARG A N 1
ATOM 808 C CA . ARG A 1 103 ? -17.133 1.236 42.748 1.00 84.62 103 ARG A CA 1
ATOM 809 C C . ARG A 1 103 ? -17.522 2.649 43.196 1.00 84.62 103 ARG A C 1
ATOM 811 O O . ARG A 1 103 ? -18.425 2.816 44.009 1.00 84.62 103 ARG A O 1
ATOM 818 N N . GLN A 1 104 ? -16.798 3.662 42.725 1.00 93.38 104 GLN A N 1
ATOM 819 C CA . GLN A 1 104 ? -17.067 5.064 43.024 1.00 93.38 104 GLN A CA 1
ATOM 820 C C . GLN A 1 104 ? -17.973 5.651 41.943 1.00 93.38 104 GLN A C 1
ATOM 822 O O . GLN A 1 104 ? -17.594 5.701 40.774 1.00 93.38 104 GLN A O 1
ATOM 827 N N . SER A 1 105 ? -19.136 6.155 42.354 1.00 85.00 105 SER A N 1
ATOM 828 C CA . SER A 1 105 ? -20.158 6.699 41.449 1.00 85.00 105 SER A CA 1
ATOM 829 C C . SER A 1 105 ? -19.683 7.905 40.630 1.00 85.00 105 SER A C 1
ATOM 831 O O . SER A 1 105 ? -20.160 8.128 39.521 1.00 85.00 105 SER A O 1
ATOM 833 N N . SER A 1 106 ? -18.727 8.687 41.138 1.00 87.94 106 SER A N 1
ATOM 834 C CA . SER A 1 106 ? -18.100 9.786 40.392 1.00 87.94 106 SER A CA 1
ATOM 835 C C . SER A 1 106 ? -17.261 9.289 39.211 1.00 87.94 106 SER A C 1
ATOM 837 O O . SER A 1 106 ? -17.322 9.870 38.131 1.00 87.94 106 SER A O 1
ATOM 839 N N . VAL A 1 107 ? -16.512 8.200 39.400 1.00 88.12 107 VAL A N 1
ATOM 840 C CA . VAL A 1 107 ? -15.640 7.611 38.372 1.00 88.12 107 VAL A CA 1
ATOM 841 C C . VAL A 1 107 ? -16.459 6.872 37.319 1.00 88.12 107 VAL A C 1
ATOM 843 O O . VAL A 1 107 ? -16.145 6.949 36.136 1.00 88.12 107 VAL A O 1
ATOM 846 N N . GLU A 1 108 ? -17.540 6.211 37.731 1.00 88.12 108 GLU A N 1
ATOM 847 C CA . GLU A 1 108 ? -18.473 5.552 36.815 1.00 88.12 108 GLU A CA 1
ATOM 848 C C . GLU A 1 108 ? -19.132 6.555 35.857 1.00 88.12 108 GLU A C 1
ATOM 850 O O . GLU A 1 108 ? -19.105 6.354 34.646 1.00 88.12 108 GLU A O 1
ATOM 855 N N . ARG A 1 109 ? -19.633 7.687 36.375 1.00 89.31 109 ARG A N 1
ATOM 856 C CA . ARG A 1 109 ? -20.205 8.759 35.538 1.00 89.31 109 ARG A CA 1
ATOM 857 C C . ARG A 1 109 ? -19.186 9.343 34.563 1.00 89.31 109 ARG A C 1
ATOM 859 O O . ARG A 1 109 ? -19.522 9.602 33.414 1.00 89.31 109 ARG A O 1
ATOM 866 N N . LEU A 1 110 ? -17.944 9.537 35.010 1.00 90.75 110 LEU A N 1
ATOM 867 C CA . LEU A 1 110 ? -16.876 10.043 34.149 1.00 90.75 110 LEU A CA 1
ATOM 868 C C . LEU A 1 110 ? -16.539 9.052 33.024 1.00 90.75 110 LEU A C 1
ATOM 870 O O . LEU A 1 110 ? -16.336 9.466 31.887 1.00 90.75 110 LEU A O 1
ATOM 874 N N . ALA A 1 111 ? -16.509 7.752 33.331 1.00 91.56 111 ALA A N 1
ATOM 875 C CA . ALA A 1 111 ? -16.290 6.705 32.339 1.00 91.56 111 ALA A CA 1
ATOM 876 C C . ALA A 1 111 ? -17.444 6.612 31.326 1.00 91.56 111 ALA A C 1
AT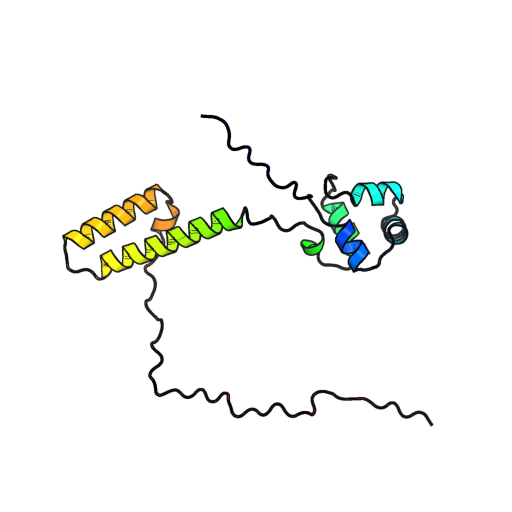OM 878 O O . ALA A 1 111 ? -17.184 6.374 30.150 1.00 91.56 111 ALA A O 1
ATOM 879 N N . GLU A 1 112 ? -18.690 6.838 31.759 1.00 90.06 112 GLU A N 1
ATOM 880 C CA . GLU A 1 112 ? -19.858 6.874 30.868 1.00 90.06 112 GLU A CA 1
ATOM 881 C C . GLU A 1 112 ? -19.819 8.073 29.917 1.00 90.06 112 GLU A C 1
ATOM 883 O O . GLU A 1 112 ? -20.059 7.919 28.723 1.00 90.06 112 GLU A O 1
ATOM 888 N N . ASN A 1 113 ? -19.451 9.255 30.417 1.00 91.75 113 ASN A N 1
ATOM 889 C CA . ASN A 1 113 ? -19.275 10.434 29.568 1.00 91.75 113 ASN A CA 1
ATOM 890 C C . ASN A 1 113 ? -18.175 10.196 28.529 1.00 91.75 113 ASN A C 1
ATOM 892 O O . ASN A 1 113 ? -18.404 10.390 27.344 1.00 91.75 113 ASN A O 1
ATOM 896 N N . LEU A 1 114 ? -17.025 9.663 28.953 1.00 92.00 114 LEU A N 1
ATOM 897 C CA . LEU A 1 114 ? -15.921 9.356 28.046 1.00 92.00 114 LEU A CA 1
ATOM 898 C C . LEU A 1 114 ? -16.291 8.275 27.016 1.00 92.00 114 LEU A C 1
ATOM 900 O O . LEU A 1 114 ? -15.814 8.316 25.886 1.00 92.00 114 LEU A O 1
ATOM 904 N N . PHE A 1 115 ? -17.148 7.316 27.376 1.00 90.38 115 PHE A N 1
ATOM 905 C CA . PHE A 1 115 ? -17.715 6.363 26.421 1.00 90.38 115 PHE A CA 1
ATOM 906 C C . PHE A 1 115 ? -18.565 7.076 25.362 1.00 90.38 115 PHE A C 1
ATOM 908 O O . PHE A 1 115 ? -18.355 6.851 24.172 1.00 90.38 115 PHE A O 1
ATOM 915 N N . ASN A 1 116 ? -19.481 7.952 25.785 1.00 91.50 116 ASN A N 1
ATOM 916 C CA . ASN A 1 116 ? -20.353 8.697 24.877 1.00 91.50 116 ASN A CA 1
ATOM 917 C C . ASN A 1 116 ? -19.549 9.615 23.944 1.00 91.50 116 ASN A C 1
ATOM 919 O O . ASN A 1 116 ? -19.753 9.558 22.734 1.00 91.50 116 ASN A O 1
ATOM 923 N N . ASP A 1 117 ? -18.581 10.360 24.486 1.00 90.94 117 ASP A N 1
ATOM 924 C CA . ASP A 1 117 ? -17.704 11.252 23.718 1.00 90.94 117 ASP A CA 1
ATOM 925 C C . ASP A 1 117 ? -16.915 10.473 22.648 1.00 90.94 117 ASP A C 1
ATOM 927 O O . ASP A 1 117 ? -16.759 10.917 21.512 1.00 90.94 117 ASP A O 1
ATOM 931 N N . LEU A 1 118 ? -16.433 9.267 22.976 1.00 92.06 118 LEU A N 1
ATOM 932 C CA . LEU A 1 118 ? -15.717 8.418 22.021 1.00 92.06 118 LEU A CA 1
ATOM 933 C C . LEU A 1 118 ? -16.629 7.846 20.929 1.00 92.06 118 LEU A C 1
ATOM 935 O O . LEU A 1 118 ? -16.199 7.762 19.780 1.00 92.06 118 LEU A O 1
ATOM 939 N N . VAL A 1 119 ? -17.859 7.444 21.266 1.00 91.75 119 VAL A N 1
ATOM 940 C CA . VAL A 1 119 ? -18.839 6.943 20.283 1.00 91.75 119 VAL A CA 1
ATOM 941 C C . VAL A 1 119 ? -19.292 8.059 19.342 1.00 91.75 119 VAL A C 1
ATOM 943 O O . VAL A 1 119 ? -19.481 7.804 18.157 1.00 91.75 119 VAL A O 1
ATOM 946 N N . GLU A 1 120 ? -19.416 9.292 19.835 1.00 91.44 120 GLU A N 1
ATOM 947 C CA . GLU A 1 120 ? -19.709 10.460 19.001 1.00 91.44 120 GLU A CA 1
ATOM 948 C C . GLU A 1 120 ? -18.584 10.732 17.992 1.00 91.44 120 GLU A C 1
ATOM 950 O O . GLU A 1 120 ? -18.851 10.988 16.818 1.00 91.44 120 GLU A O 1
ATOM 955 N N . ILE A 1 121 ? -17.322 10.611 18.424 1.00 88.69 121 ILE A N 1
ATOM 956 C CA . ILE A 1 121 ? -16.152 10.763 17.546 1.00 88.69 121 ILE A CA 1
ATOM 957 C C . ILE A 1 121 ? -16.054 9.607 16.537 1.00 88.69 121 ILE A C 1
ATOM 959 O O . ILE A 1 121 ? -15.649 9.823 15.394 1.00 88.69 121 ILE A O 1
ATOM 963 N N . MET A 1 122 ? -16.371 8.377 16.953 1.00 89.00 122 MET A N 1
ATOM 964 C CA . MET A 1 122 ? -16.196 7.179 16.133 1.00 89.00 122 MET A CA 1
ATOM 965 C C . MET A 1 122 ? -17.246 6.102 16.487 1.00 89.00 122 MET A C 1
ATOM 967 O O . MET A 1 122 ? -17.042 5.329 17.432 1.00 89.00 122 MET A O 1
ATOM 971 N N . PRO A 1 123 ? -18.364 6.010 15.737 1.00 86.00 123 PRO A N 1
ATOM 972 C CA . PRO A 1 123 ? -19.525 5.201 16.120 1.00 86.00 123 PRO A CA 1
ATOM 973 C C . PRO A 1 123 ? -19.234 3.698 16.158 1.00 86.00 123 PRO A C 1
ATOM 975 O O . PRO A 1 123 ? -19.826 2.973 16.959 1.00 86.00 123 PRO A O 1
ATOM 978 N N . GLU A 1 124 ? -18.269 3.214 15.369 1.00 86.00 124 GLU A N 1
ATOM 979 C CA . GLU A 1 124 ? -17.840 1.813 15.397 1.00 86.00 124 GLU A CA 1
ATOM 980 C C . GLU A 1 124 ? -17.214 1.379 16.737 1.00 86.00 124 GLU A C 1
ATOM 982 O O . GLU A 1 124 ? -17.035 0.183 16.977 1.00 86.00 124 GLU A O 1
ATOM 987 N N . LEU A 1 125 ? -16.885 2.313 17.640 1.00 85.44 125 LEU A N 1
ATOM 988 C CA . LEU A 1 125 ? -16.387 1.983 18.977 1.00 85.44 125 LEU A CA 1
ATOM 989 C C . LEU A 1 125 ? -17.449 1.384 19.902 1.00 85.44 125 LEU A C 1
ATOM 991 O O . LEU A 1 125 ? -17.077 0.734 20.879 1.00 85.44 125 LEU A O 1
ATOM 995 N N . ALA A 1 126 ? -18.740 1.565 19.610 1.00 80.12 126 ALA A N 1
ATOM 996 C CA . ALA A 1 126 ? -19.825 1.066 20.455 1.00 80.12 126 ALA A CA 1
ATOM 997 C C . ALA A 1 126 ? -19.827 -0.471 20.588 1.00 80.12 126 ALA A C 1
ATOM 999 O O . ALA A 1 126 ? -20.260 -1.013 21.604 1.00 80.12 126 ALA A O 1
ATOM 1000 N N . GLU A 1 127 ? -19.306 -1.181 19.583 1.00 81.50 127 GLU A N 1
ATOM 1001 C CA . GLU A 1 127 ? -19.239 -2.648 19.557 1.00 81.50 127 GLU A CA 1
ATOM 1002 C C . GLU A 1 127 ? -17.991 -3.216 20.253 1.00 81.50 127 GLU A C 1
ATOM 1004 O O . GLU A 1 127 ? -17.862 -4.433 20.445 1.00 81.50 127 GLU A O 1
ATOM 1009 N N . VAL A 1 128 ? -17.039 -2.358 20.631 1.00 79.19 128 VAL A N 1
ATOM 1010 C CA . VAL A 1 128 ? -15.788 -2.790 21.256 1.00 79.19 128 VAL A CA 1
ATOM 1011 C C . VAL A 1 128 ? -16.097 -3.350 22.640 1.00 79.19 128 VAL A C 1
ATOM 1013 O O . VAL A 1 128 ? -16.723 -2.699 23.463 1.00 79.19 128 VAL A O 1
ATOM 1016 N N . LYS A 1 129 ? -15.639 -4.576 22.914 1.00 69.81 129 LYS A N 1
ATOM 1017 C CA . LYS A 1 129 ? -15.728 -5.202 24.243 1.00 69.81 129 LYS A CA 1
ATOM 1018 C C . LYS A 1 129 ? -14.501 -4.862 25.090 1.00 69.81 129 LYS A C 1
ATOM 1020 O O . LYS A 1 129 ? -13.413 -4.622 24.551 1.00 69.81 129 LYS A O 1
ATOM 1025 N N . SER A 1 130 ? -14.656 -4.889 26.417 1.00 63.38 130 SER A N 1
ATOM 1026 C CA . SER A 1 130 ? -13.551 -4.641 27.347 1.00 63.38 130 SER A CA 1
ATOM 1027 C C . SER A 1 130 ? -12.401 -5.625 27.103 1.00 63.38 130 SER A C 1
ATOM 1029 O O . SER A 1 130 ? -12.609 -6.793 26.767 1.00 63.38 130 SER A O 1
ATOM 1031 N N . LEU A 1 131 ? -11.160 -5.142 27.222 1.00 54.47 131 LEU A N 1
ATOM 1032 C CA . LEU A 1 131 ? -9.987 -5.993 27.035 1.00 54.47 131 LEU A CA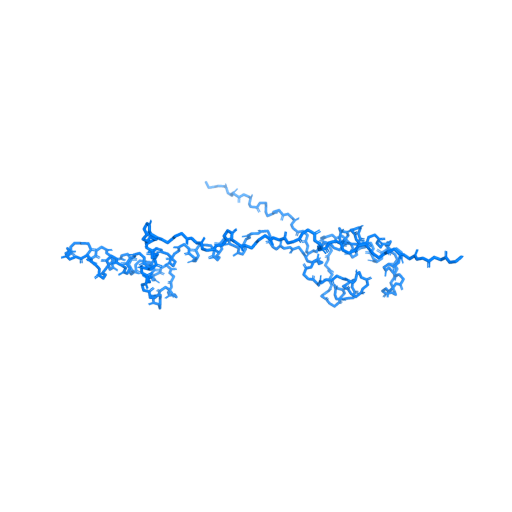 1
ATOM 1033 C C . LEU A 1 131 ? -9.938 -7.038 28.166 1.00 54.47 131 LEU A C 1
ATOM 1035 O O . LEU A 1 131 ? -9.912 -6.636 29.335 1.00 54.47 131 LEU A O 1
ATOM 1039 N N . PRO A 1 132 ? -9.855 -8.351 27.878 1.00 49.06 132 PRO A N 1
ATOM 1040 C CA . PRO A 1 132 ? -9.530 -9.322 28.910 1.00 49.06 132 PRO A CA 1
ATOM 1041 C C . PRO A 1 132 ? -8.148 -8.979 29.473 1.00 49.06 132 PRO A C 1
ATOM 1043 O O . PRO A 1 132 ? -7.148 -8.942 28.758 1.00 49.06 132 PRO A O 1
ATOM 1046 N N . THR A 1 133 ? -8.091 -8.680 30.770 1.00 46.50 133 THR A N 1
ATOM 1047 C CA . THR A 1 133 ? -6.840 -8.428 31.493 1.00 46.50 133 THR A CA 1
ATOM 1048 C C . THR A 1 133 ? -6.103 -9.752 31.698 1.00 46.50 133 THR A C 1
ATOM 1050 O O . THR A 1 133 ? -6.055 -10.270 32.808 1.00 46.50 133 THR A O 1
ATOM 1053 N N . HIS A 1 134 ? -5.575 -10.354 30.636 1.00 43.00 134 HIS A N 1
ATOM 1054 C CA . HIS A 1 134 ? -4.736 -11.548 30.723 1.00 43.00 134 HIS A CA 1
ATOM 1055 C C . HIS A 1 134 ? -3.375 -11.264 30.089 1.00 43.00 134 HIS A C 1
ATOM 1057 O O . HIS A 1 134 ? -3.029 -11.774 29.032 1.00 43.00 134 HIS A O 1
ATOM 1063 N N . GLY A 1 135 ? -2.585 -10.439 30.775 1.00 41.88 135 GLY A N 1
ATOM 1064 C CA . GLY A 1 135 ? -1.150 -10.676 30.854 1.00 41.88 135 GLY A CA 1
ATOM 1065 C C . GLY A 1 135 ? -0.950 -11.568 32.068 1.00 41.88 135 GLY A C 1
ATOM 1066 O O . GLY A 1 135 ? -0.996 -11.077 33.192 1.00 41.88 135 GLY A O 1
ATOM 1067 N N . ASN A 1 136 ? -0.841 -12.878 31.856 1.00 39.22 136 ASN A N 1
ATOM 1068 C CA . ASN A 1 136 ? -0.517 -13.810 32.924 1.00 39.22 136 ASN A CA 1
ATOM 1069 C C . ASN A 1 136 ? 0.814 -13.336 33.525 1.00 39.22 136 ASN A C 1
ATOM 1071 O O . ASN A 1 136 ? 1.833 -13.316 32.829 1.00 39.22 136 ASN A O 1
ATOM 1075 N N . LEU A 1 137 ? 0.796 -12.864 34.774 1.00 41.78 137 LEU A N 1
ATOM 1076 C CA . LEU A 1 137 ? 2.022 -12.622 35.522 1.00 41.78 137 LEU A CA 1
ATOM 1077 C C . LEU A 1 137 ? 2.762 -13.953 35.505 1.00 41.78 137 LEU A C 1
ATOM 1079 O O . LEU A 1 137 ? 2.258 -14.939 36.039 1.00 41.78 137 LEU A O 1
ATOM 1083 N N . ARG A 1 138 ? 3.922 -14.001 34.845 1.00 46.59 138 ARG A N 1
ATOM 1084 C CA . ARG A 1 138 ? 4.834 -15.131 34.982 1.00 46.59 138 ARG A CA 1
ATOM 1085 C C . ARG A 1 138 ? 5.045 -15.334 36.479 1.00 46.59 138 ARG A C 1
ATOM 1087 O O . ARG A 1 138 ? 5.684 -14.508 37.131 1.00 46.59 138 ARG A O 1
ATOM 1094 N N . SER A 1 139 ? 4.470 -16.400 37.026 1.00 45.06 139 SER A N 1
ATOM 1095 C CA . SER A 1 139 ? 4.883 -16.905 38.323 1.00 45.06 139 SER A CA 1
ATOM 1096 C C . SER A 1 139 ? 6.384 -17.161 38.222 1.00 45.06 139 SER A C 1
ATOM 1098 O O . SER A 1 139 ? 6.864 -17.722 37.237 1.00 45.06 139 SER A O 1
ATOM 1100 N N . LYS A 1 140 ? 7.137 -16.712 39.222 1.00 50.38 140 LYS A N 1
ATOM 1101 C CA . LYS A 1 140 ? 8.607 -16.722 39.287 1.00 50.38 140 LYS A CA 1
ATOM 1102 C C . LYS A 1 140 ? 9.226 -18.142 39.270 1.00 50.38 140 LYS A C 1
ATOM 1104 O O . LYS A 1 140 ? 10.411 -18.281 39.542 1.00 50.38 140 LYS A O 1
ATOM 1109 N N . ALA A 1 141 ? 8.451 -19.185 38.969 1.00 51.75 141 ALA A N 1
ATOM 1110 C CA . ALA A 1 141 ? 8.856 -20.587 39.035 1.00 51.75 141 ALA A CA 1
ATOM 1111 C C . ALA A 1 141 ? 8.951 -21.313 37.678 1.00 51.75 141 ALA A C 1
ATOM 1113 O O . ALA A 1 141 ? 9.405 -22.453 37.657 1.00 51.75 141 ALA A O 1
ATOM 1114 N N . ASP A 1 142 ? 8.608 -20.683 36.551 1.00 48.03 142 ASP A N 1
ATOM 1115 C CA . ASP A 1 142 ? 8.712 -21.349 35.246 1.00 48.03 142 ASP A CA 1
ATOM 1116 C C . ASP A 1 142 ? 10.036 -21.014 34.556 1.00 48.03 142 ASP A C 1
ATOM 1118 O O . ASP A 1 142 ? 10.164 -20.041 33.809 1.00 48.03 142 ASP A O 1
ATOM 1122 N N . VAL A 1 143 ? 11.042 -21.851 34.813 1.00 58.19 143 VAL A N 1
ATOM 1123 C CA . VAL A 1 143 ? 12.234 -21.954 33.968 1.00 58.19 143 VAL A CA 1
ATOM 1124 C C . VAL A 1 143 ? 11.789 -22.532 32.617 1.00 58.19 143 VAL A C 1
ATOM 1126 O O . VAL A 1 143 ? 11.347 -23.683 32.571 1.00 58.19 143 VAL A O 1
ATOM 1129 N N . PRO A 1 144 ? 11.878 -21.792 31.497 1.00 46.53 144 PRO A N 1
ATOM 1130 C CA . PRO A 1 144 ? 11.543 -22.351 30.197 1.00 46.53 144 PRO A CA 1
ATOM 1131 C C . PRO A 1 144 ? 12.559 -23.440 29.834 1.00 46.53 144 PRO A C 1
ATOM 1133 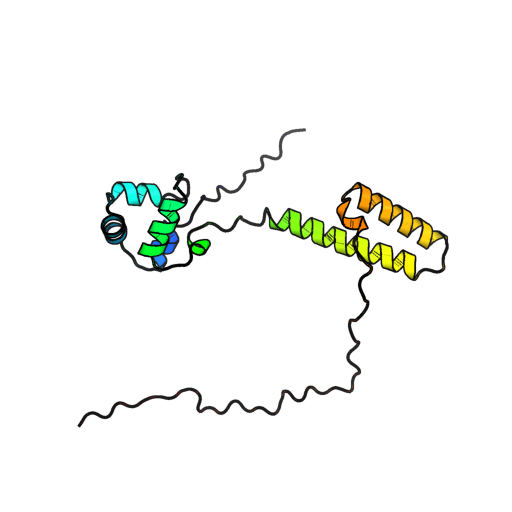O O . PRO A 1 144 ? 13.763 -23.200 29.772 1.00 46.53 144 PRO A O 1
ATOM 1136 N N . ARG A 1 145 ? 12.054 -24.640 29.538 1.00 53.84 145 ARG A N 1
ATOM 1137 C CA . ARG A 1 145 ? 12.788 -25.857 29.134 1.00 53.84 145 ARG A CA 1
ATOM 1138 C C . ARG A 1 145 ? 13.510 -25.743 27.774 1.00 53.84 145 ARG A C 1
ATOM 1140 O O . ARG A 1 145 ? 13.800 -26.749 27.142 1.00 53.84 145 ARG A O 1
ATOM 1147 N N . ILE A 1 146 ? 13.767 -24.523 27.304 1.00 50.38 146 ILE A N 1
ATOM 1148 C CA . ILE A 1 146 ? 14.248 -24.205 25.950 1.00 50.38 146 ILE A CA 1
ATOM 1149 C C . ILE A 1 146 ? 15.791 -24.228 25.869 1.00 50.38 146 ILE A C 1
ATOM 1151 O O . ILE A 1 146 ? 16.360 -24.038 24.804 1.00 50.38 146 ILE A O 1
ATOM 1155 N N . ILE A 1 147 ? 16.502 -24.535 26.961 1.00 53.16 147 ILE A N 1
ATOM 1156 C CA . ILE A 1 147 ? 17.979 -24.583 26.960 1.00 53.16 147 ILE A CA 1
ATOM 1157 C C . ILE A 1 147 ? 18.550 -25.953 26.523 1.00 53.16 147 ILE A C 1
ATOM 1159 O O . ILE A 1 147 ? 19.737 -26.052 26.235 1.00 53.16 147 ILE A O 1
ATOM 1163 N N . SER A 1 148 ? 17.751 -27.017 26.386 1.00 49.56 148 SER A N 1
ATOM 1164 C CA . SER A 1 148 ? 18.284 -28.366 26.101 1.00 49.56 148 SER A CA 1
ATOM 1165 C C . SER A 1 148 ? 18.100 -28.866 24.663 1.00 49.56 148 SER A C 1
ATOM 1167 O O . SER A 1 148 ? 17.953 -30.069 24.458 1.00 49.56 148 SER A O 1
ATOM 1169 N N . GLN A 1 149 ? 18.106 -27.992 23.658 1.00 49.62 149 GLN A N 1
ATOM 1170 C CA . GLN A 1 149 ? 18.329 -28.436 22.279 1.00 49.62 149 GLN A CA 1
ATOM 1171 C C . GLN A 1 149 ? 19.611 -27.793 21.764 1.00 49.62 149 GLN A C 1
ATOM 1173 O O . GLN A 1 149 ? 19.611 -26.688 21.230 1.00 49.62 149 GLN A O 1
ATOM 1178 N N . GLN A 1 150 ? 20.728 -28.497 21.971 1.00 50.84 150 GLN A N 1
ATOM 1179 C CA . GLN A 1 150 ? 21.942 -28.242 21.210 1.00 50.84 150 GLN A CA 1
ATOM 1180 C C . GLN A 1 150 ? 21.598 -28.444 19.734 1.00 50.84 150 GLN A C 1
ATOM 1182 O O . GLN A 1 150 ? 21.289 -29.555 19.306 1.00 50.84 150 GLN A O 1
ATOM 1187 N N . ILE A 1 151 ? 21.627 -27.357 18.971 1.00 52.94 151 ILE A N 1
ATOM 1188 C CA . ILE A 1 151 ? 21.677 -27.410 17.515 1.00 52.94 151 ILE A CA 1
ATOM 1189 C C . ILE A 1 151 ? 22.949 -28.194 17.182 1.00 52.94 151 ILE A C 1
ATOM 1191 O O . ILE A 1 151 ? 24.050 -27.741 17.500 1.00 52.94 151 ILE A O 1
ATOM 1195 N N . SER A 1 152 ? 22.809 -29.403 16.636 1.00 49.66 152 SER A N 1
ATOM 1196 C CA . SER A 1 152 ? 23.968 -30.166 16.188 1.00 49.66 152 SER A CA 1
ATOM 1197 C C . SER A 1 152 ? 24.601 -29.433 15.006 1.00 49.66 152 SER A C 1
ATOM 1199 O O . SER A 1 152 ? 23.925 -28.992 14.076 1.00 49.66 152 SER A O 1
ATOM 1201 N N . SER A 1 153 ? 25.921 -29.290 15.041 1.00 56.59 153 SER A N 1
ATOM 1202 C CA . SER A 1 153 ? 26.721 -28.557 14.054 1.00 56.59 153 SER A CA 1
ATOM 1203 C C . SER A 1 153 ? 26.803 -29.234 12.675 1.00 56.59 153 SER A C 1
ATOM 1205 O O . SER A 1 153 ? 27.641 -28.855 11.866 1.00 56.59 153 SER A O 1
ATOM 1207 N N . ASN A 1 154 ? 25.943 -30.216 12.386 1.00 53.94 154 ASN A N 1
ATOM 1208 C CA . ASN A 1 154 ? 25.933 -30.981 11.135 1.00 53.94 154 ASN A CA 1
ATOM 1209 C C . ASN A 1 154 ? 24.921 -30.461 10.096 1.00 53.94 154 ASN A C 1
ATOM 1211 O O . ASN A 1 154 ? 24.612 -31.161 9.138 1.00 53.94 154 ASN A O 1
ATOM 1215 N N . TRP A 1 155 ? 24.405 -29.238 10.257 1.00 46.19 155 TRP A N 1
ATOM 1216 C CA . TRP A 1 155 ? 23.450 -28.644 9.310 1.00 46.19 155 TRP A CA 1
ATOM 1217 C C . TRP A 1 155 ? 24.093 -28.165 7.992 1.00 46.19 155 TRP A C 1
ATOM 1219 O O . TRP A 1 155 ? 23.402 -28.016 6.989 1.00 46.19 155 TRP A O 1
ATOM 1229 N N . PHE A 1 156 ? 25.411 -27.952 7.944 1.00 51.78 156 PHE A N 1
ATOM 1230 C CA . PHE A 1 156 ? 26.106 -27.616 6.695 1.00 51.78 156 PHE A CA 1
ATOM 1231 C C . PHE A 1 156 ? 26.664 -28.881 6.038 1.00 51.78 156 PHE A C 1
ATOM 1233 O O . PHE A 1 156 ? 27.838 -29.212 6.192 1.00 51.78 156 PHE A O 1
ATOM 1240 N N . GLY A 1 157 ? 25.804 -29.602 5.316 1.00 42.25 157 GLY A N 1
ATOM 1241 C CA . GLY A 1 157 ? 26.231 -30.657 4.402 1.00 42.25 157 GLY A CA 1
ATOM 1242 C C . GLY A 1 157 ? 27.012 -30.060 3.230 1.00 42.25 157 GLY A C 1
ATOM 1243 O O . GLY A 1 157 ? 26.425 -29.464 2.333 1.00 42.25 157 GLY A O 1
ATOM 1244 N N . TYR A 1 158 ? 28.335 -30.208 3.266 1.00 46.47 158 TYR A N 1
ATOM 1245 C CA . TYR A 1 158 ? 29.200 -30.136 2.093 1.00 46.47 158 TYR A CA 1
ATOM 1246 C C . TYR A 1 158 ? 29.077 -31.466 1.344 1.00 46.47 158 TYR A C 1
ATOM 1248 O O . TYR A 1 158 ? 29.531 -32.492 1.852 1.00 46.47 158 TYR A O 1
ATOM 1256 N N . GLU A 1 159 ? 28.487 -31.463 0.150 1.00 45.91 159 GLU A N 1
ATOM 1257 C CA . GLU A 1 159 ? 28.684 -32.560 -0.797 1.00 45.91 159 GLU A CA 1
ATOM 1258 C C . GLU A 1 159 ? 29.979 -32.311 -1.572 1.00 45.91 159 GLU A C 1
ATOM 1260 O O . GLU A 1 159 ? 30.167 -31.296 -2.241 1.00 45.91 159 GLU A O 1
ATOM 1265 N N . HIS A 1 160 ? 30.905 -33.244 -1.384 1.00 44.00 160 HIS A N 1
ATOM 1266 C CA . HIS A 1 160 ? 32.190 -33.343 -2.046 1.00 44.00 160 HIS A CA 1
ATOM 1267 C C . HIS A 1 160 ? 31.957 -34.200 -3.299 1.00 44.00 160 HIS A C 1
ATOM 1269 O O . HIS A 1 160 ? 31.803 -35.416 -3.182 1.00 44.00 160 HIS A O 1
ATOM 1275 N N . GLU A 1 161 ? 31.881 -33.596 -4.487 1.00 45.41 161 GLU A N 1
ATOM 1276 C CA . GLU A 1 161 ? 31.903 -34.370 -5.732 1.00 45.41 161 GLU A CA 1
ATOM 1277 C C . GLU A 1 161 ? 33.314 -34.931 -5.940 1.00 45.41 161 GLU A C 1
ATOM 1279 O O . GLU A 1 161 ? 34.303 -34.204 -6.060 1.00 45.41 161 GLU A O 1
ATOM 1284 N N . VAL A 1 162 ? 33.388 -36.258 -5.911 1.00 44.62 162 VAL A N 1
ATOM 1285 C CA . VAL A 1 162 ? 34.517 -37.067 -6.360 1.00 44.62 162 VAL A CA 1
ATOM 1286 C C . VAL A 1 162 ? 34.414 -37.170 -7.882 1.00 44.62 162 VAL A C 1
ATOM 1288 O O . VAL A 1 162 ? 33.378 -37.590 -8.393 1.00 44.62 162 VAL A O 1
ATOM 1291 N N . LEU A 1 163 ? 35.476 -36.804 -8.594 1.00 44.00 163 LEU A N 1
ATOM 1292 C CA . LEU A 1 163 ? 35.695 -37.195 -9.985 1.00 44.00 163 LEU A CA 1
ATOM 1293 C C . LEU A 1 163 ? 36.998 -37.992 -10.040 1.00 44.00 163 LEU A C 1
ATOM 1295 O O . LEU A 1 163 ? 38.013 -37.546 -9.499 1.00 44.00 163 LEU A O 1
ATOM 1299 N N . ASP A 1 164 ? 36.886 -39.176 -10.643 1.00 45.59 164 ASP A N 1
ATOM 1300 C CA . ASP A 1 164 ? 37.975 -40.075 -11.039 1.00 45.59 164 ASP A CA 1
ATOM 1301 C C . ASP A 1 164 ? 39.021 -39.390 -11.939 1.00 45.59 164 ASP A C 1
ATOM 1303 O O . ASP A 1 164 ? 38.639 -38.516 -12.757 1.00 45.59 164 ASP A O 1
#

Foldseek 3Di:
DDDPPPPPPPQQFWQLVVLCVVLVHDLVQLCVQLVHDSVVSVLVNPSNHDDDPVVLVSSCVSSVHDSVNGGGDPPCPVVVVVVVVVVLLVVLLVLQVQCVPDPDPVSNVVSVVSNVVSCVVPVVSVPRDHDPPPPPDPDPPDDDPPPPDDPPPPPDDDDDDDDD

Secondary structure (DSSP, 8-state):
------------SB-HHHHHHHTT--HHHHHHHHTS-HHHHHHHHSTTS---HHHHHHHHHHHTS-HHHHBPPP-SHHHHHHHHHHHHHHHHHHHHHHHHH---HHHHHHHHHHHHHHHHH-GGGGGPPPPP-------TT---GGG-----TT----------

pLDDT: mean 75.93, std 19.97, range [35.97, 96.69]